Protein AF-A0A7T7HNM8-F1 (afdb_monomer_lite)

Foldseek 3Di:
DDPPPDVVVVVVVVVVVCCVQLVVLLVVCVVLVHHSVLSVLCVPPNSVVVSVVCVVVRDDPPPPDD

Secondary structure (DSSP, 8-state):
------HHHHHHHHHHHIIIIIHHHHHHHHHTT--GGGHHHHHSHHHHHHHHHHHHHSPPTT----

pLDDT: mean 71.76, std 9.36, range [46.22, 90.0]

Sequence (66 aa):
MGAHWGLWQLAIAALIWWLIFGWPVARILRRMGFSGFWVLLCFVPLGNIIGLWVLATTRWPGSEKG

Structure (mmC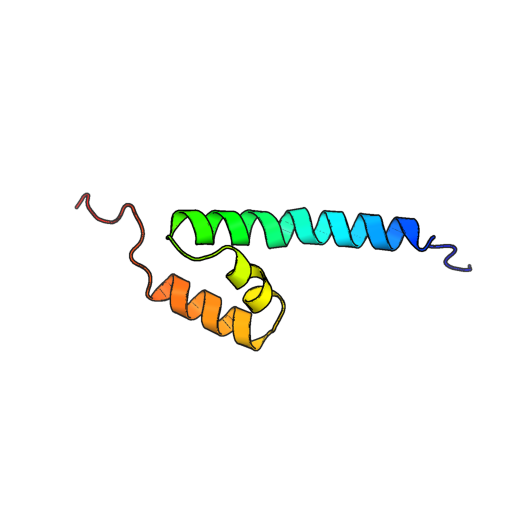IF, N/CA/C/O backbone):
data_AF-A0A7T7HNM8-F1
#
_entry.id   AF-A0A7T7HNM8-F1
#
loop_
_atom_site.group_PDB
_atom_site.id
_atom_site.type_symbol
_atom_site.label_atom_id
_atom_site.label_alt_id
_atom_site.label_comp_id
_atom_site.label_asym_id
_atom_site.label_entity_id
_atom_site.label_seq_id
_atom_site.pdbx_PDB_ins_code
_atom_site.Cartn_x
_atom_site.Cartn_y
_atom_site.Cartn_z
_atom_site.occupancy
_atom_site.B_iso_or_equiv
_atom_site.auth_seq_id
_atom_site.auth_comp_id
_atom_site.auth_asym_id
_atom_site.auth_atom_id
_atom_site.pdbx_PDB_model_num
ATOM 1 N N . MET A 1 1 ? 9.623 6.726 -33.614 1.00 46.22 1 MET A N 1
ATOM 2 C CA . MET A 1 1 ? 10.040 7.411 -32.370 1.00 46.22 1 MET A CA 1
ATOM 3 C C . MET A 1 1 ? 9.995 6.381 -31.253 1.00 46.22 1 MET A C 1
ATOM 5 O O . MET A 1 1 ? 8.942 6.147 -30.681 1.00 46.22 1 MET A O 1
ATOM 9 N N . GLY A 1 2 ? 11.089 5.636 -31.082 1.00 54.50 2 GLY A N 1
ATOM 10 C CA . GLY A 1 2 ? 11.142 4.502 -30.160 1.00 54.50 2 GLY A CA 1
ATOM 11 C C . GLY A 1 2 ? 11.205 4.993 -28.722 1.00 54.50 2 GLY A C 1
ATOM 12 O O . GLY A 1 2 ? 12.072 5.798 -28.380 1.00 54.50 2 GLY A O 1
ATOM 13 N N . ALA A 1 3 ? 10.277 4.525 -27.894 1.00 61.31 3 ALA A N 1
ATOM 14 C CA . ALA A 1 3 ? 10.317 4.736 -26.461 1.00 61.31 3 ALA A CA 1
ATOM 15 C C . ALA A 1 3 ? 11.547 4.014 -25.887 1.00 61.31 3 ALA A C 1
ATOM 17 O O . ALA A 1 3 ? 11.470 2.858 -25.487 1.00 61.31 3 ALA A O 1
ATOM 18 N N . HIS A 1 4 ? 12.688 4.700 -25.826 1.00 60.16 4 HIS A N 1
ATOM 19 C CA . HIS A 1 4 ? 13.858 4.278 -25.052 1.00 60.16 4 HIS A CA 1
ATOM 20 C C . HIS A 1 4 ? 13.620 4.524 -23.551 1.00 60.16 4 HIS A C 1
ATOM 22 O O . HIS A 1 4 ? 14.514 4.957 -22.831 1.00 60.16 4 HIS A O 1
ATOM 28 N N . TRP A 1 5 ? 12.390 4.296 -23.074 1.00 63.81 5 TRP A N 1
ATOM 29 C CA . TRP A 1 5 ? 12.068 4.380 -21.657 1.00 63.81 5 TRP A CA 1
ATOM 30 C C . TRP A 1 5 ? 12.901 3.315 -20.962 1.00 63.81 5 TRP A C 1
ATOM 32 O O . TRP A 1 5 ? 12.607 2.122 -21.036 1.00 63.81 5 TRP A O 1
ATOM 42 N N . GLY A 1 6 ? 14.002 3.746 -20.352 1.00 77.19 6 GLY A N 1
ATOM 43 C CA . GLY A 1 6 ? 14.865 2.849 -19.610 1.00 77.19 6 GLY A CA 1
ATOM 44 C C . GLY A 1 6 ? 14.028 2.179 -18.529 1.00 77.19 6 GLY A C 1
ATOM 45 O O . GLY A 1 6 ? 13.234 2.844 -17.861 1.00 77.19 6 GLY A O 1
ATOM 46 N N . LEU A 1 7 ? 14.222 0.877 -18.325 1.00 80.88 7 LEU A N 1
ATOM 47 C CA . LEU A 1 7 ? 13.562 0.125 -17.250 1.00 80.88 7 LEU A CA 1
ATOM 48 C C . LEU A 1 7 ? 13.695 0.843 -15.888 1.00 80.88 7 LEU A C 1
ATOM 50 O O . LEU A 1 7 ? 12.781 0.811 -15.069 1.00 80.88 7 LEU A O 1
ATOM 54 N N . TRP A 1 8 ? 14.785 1.591 -15.695 1.00 83.25 8 TRP A N 1
ATOM 55 C CA . TRP A 1 8 ? 15.019 2.465 -14.546 1.00 83.25 8 TRP A CA 1
ATOM 56 C C . TRP A 1 8 ? 14.025 3.626 -14.401 1.00 83.25 8 TRP A C 1
ATOM 58 O O . TRP A 1 8 ? 13.613 3.924 -13.286 1.00 83.25 8 TRP A O 1
ATOM 68 N N . GLN A 1 9 ? 13.596 4.268 -15.491 1.00 86.25 9 GLN A N 1
ATOM 69 C CA . GLN A 1 9 ? 12.583 5.331 -15.441 1.00 86.25 9 GLN A CA 1
ATOM 70 C C . GLN A 1 9 ? 11.219 4.771 -15.038 1.00 86.25 9 GLN A C 1
ATOM 72 O O . GLN A 1 9 ? 10.517 5.399 -14.251 1.00 86.25 9 GLN A O 1
ATOM 77 N N . LEU A 1 10 ? 10.865 3.575 -15.522 1.00 86.81 10 LEU A N 1
ATOM 78 C CA . LEU A 1 10 ? 9.649 2.878 -15.094 1.00 86.81 10 LEU A CA 1
ATOM 79 C C . LEU A 1 10 ? 9.718 2.505 -13.610 1.00 86.81 10 LEU A C 1
ATOM 81 O O . LEU A 1 10 ? 8.745 2.711 -12.891 1.00 86.81 10 LEU A O 1
ATOM 85 N N . ALA A 1 11 ? 10.872 2.031 -13.133 1.00 87.81 11 ALA A N 1
ATOM 86 C CA . ALA A 1 11 ? 11.085 1.742 -11.717 1.00 87.81 11 ALA A CA 1
ATOM 87 C C . ALA A 1 11 ? 10.955 3.004 -10.843 1.00 87.81 11 ALA A C 1
ATOM 89 O O . ALA A 1 11 ? 10.276 2.972 -9.819 1.00 87.81 11 ALA A O 1
ATOM 90 N N . ILE A 1 12 ? 11.543 4.130 -11.265 1.00 90.00 12 ILE A N 1
ATOM 91 C CA . ILE A 1 12 ? 11.427 5.419 -10.564 1.00 90.00 12 ILE A CA 1
ATOM 92 C C . ILE A 1 12 ? 9.979 5.919 -10.583 1.00 90.00 12 ILE A C 1
ATOM 94 O O . ILE A 1 12 ? 9.460 6.322 -9.545 1.00 90.00 12 ILE A O 1
ATOM 98 N N . ALA A 1 13 ? 9.301 5.863 -11.730 1.00 89.25 13 ALA A N 1
ATOM 99 C CA . ALA A 1 13 ? 7.904 6.269 -11.847 1.00 89.25 13 ALA A CA 1
ATOM 100 C C . ALA A 1 13 ? 6.993 5.417 -10.950 1.00 89.25 13 ALA A C 1
ATOM 102 O O . ALA A 1 13 ? 6.165 5.966 -10.224 1.00 89.25 13 ALA A O 1
ATOM 103 N N . ALA A 1 14 ? 7.185 4.095 -10.933 1.00 86.19 14 ALA A N 1
ATOM 104 C CA . ALA A 1 14 ? 6.455 3.183 -10.058 1.00 86.19 14 ALA A CA 1
ATOM 105 C C . ALA A 1 14 ? 6.731 3.463 -8.573 1.00 86.19 14 ALA A C 1
ATOM 107 O O . ALA A 1 14 ? 5.800 3.475 -7.770 1.00 86.19 14 ALA A O 1
ATOM 108 N N . LEU A 1 15 ? 7.986 3.746 -8.206 1.00 88.44 15 LEU A N 1
ATOM 109 C CA . LEU A 1 15 ? 8.366 4.103 -6.840 1.00 88.44 15 LEU A CA 1
ATOM 110 C C . LEU A 1 15 ? 7.703 5.410 -6.392 1.00 88.44 15 LEU A C 1
ATOM 112 O O . LEU A 1 15 ? 7.133 5.463 -5.306 1.00 88.44 15 LEU A O 1
ATOM 116 N N . ILE A 1 16 ? 7.745 6.451 -7.230 1.00 88.06 16 ILE A N 1
ATOM 117 C CA . ILE A 1 16 ? 7.103 7.744 -6.953 1.00 88.06 16 ILE A CA 1
ATOM 118 C C . ILE A 1 16 ? 5.592 7.559 -6.805 1.00 88.06 16 ILE A C 1
ATOM 120 O O . ILE A 1 16 ? 5.003 8.062 -5.850 1.00 88.06 16 ILE A O 1
ATOM 124 N N . TRP A 1 17 ? 4.968 6.796 -7.702 1.00 83.94 17 TRP A N 1
ATOM 125 C CA . TRP A 1 17 ? 3.541 6.495 -7.635 1.00 83.94 17 TRP A CA 1
ATOM 126 C C . TRP A 1 17 ? 3.186 5.764 -6.332 1.00 83.94 17 TRP A C 1
ATOM 128 O O . TRP A 1 17 ? 2.276 6.167 -5.609 1.00 83.94 17 TRP A O 1
ATOM 138 N N . TRP A 1 18 ? 3.965 4.750 -5.955 1.00 79.19 18 TRP A N 1
ATOM 139 C CA . TRP A 1 18 ? 3.779 4.032 -4.695 1.00 79.19 18 TRP A CA 1
ATOM 140 C C . TRP A 1 18 ? 3.992 4.926 -3.464 1.00 79.19 18 TRP A C 1
ATOM 142 O O . TRP A 1 18 ? 3.265 4.802 -2.479 1.00 79.19 18 TRP A O 1
ATOM 152 N N . LEU A 1 19 ? 4.933 5.869 -3.512 1.00 81.75 19 LEU A N 1
ATOM 153 C CA . LEU A 1 19 ? 5.171 6.813 -2.421 1.00 81.75 19 LEU A CA 1
ATOM 154 C C . LEU A 1 19 ? 4.024 7.827 -2.280 1.00 81.75 19 LEU A C 1
ATOM 156 O O . LEU A 1 19 ? 3.620 8.140 -1.165 1.00 81.75 19 LEU A O 1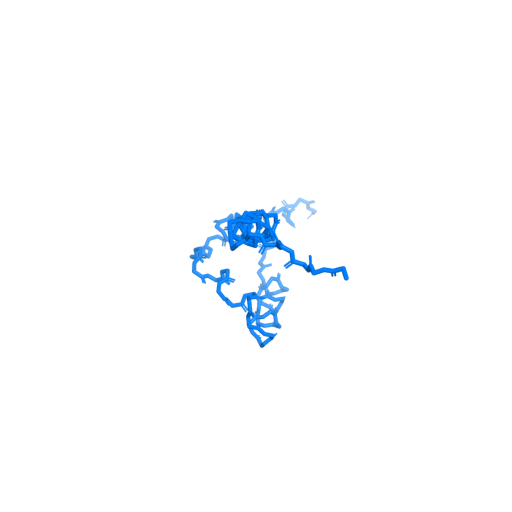
ATOM 160 N N . ILE A 1 20 ? 3.472 8.320 -3.391 1.00 80.94 20 ILE A N 1
ATOM 161 C CA . ILE A 1 20 ? 2.377 9.302 -3.383 1.00 80.94 20 ILE A CA 1
ATOM 162 C C . ILE A 1 20 ? 1.055 8.660 -2.961 1.00 80.94 20 ILE A C 1
ATOM 164 O O . ILE A 1 20 ? 0.301 9.279 -2.220 1.00 80.94 20 ILE A O 1
ATOM 168 N N . PHE A 1 21 ? 0.766 7.434 -3.399 1.00 71.81 21 PHE A N 1
ATOM 169 C CA . PHE A 1 21 ? -0.520 6.788 -3.123 1.00 71.81 21 PHE A CA 1
ATOM 170 C C . PHE A 1 21 ? -0.448 5.793 -1.960 1.0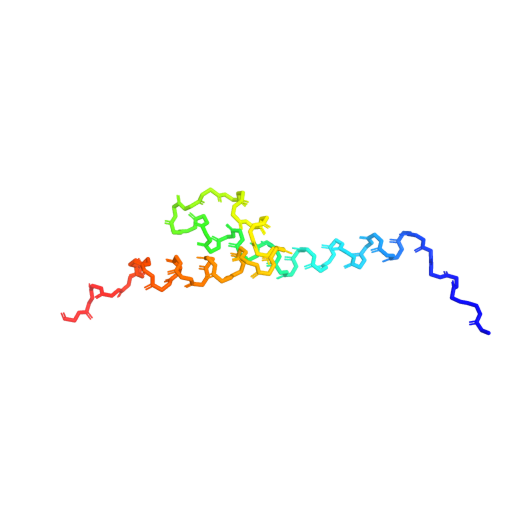0 71.81 21 PHE A C 1
ATOM 172 O O . PHE A 1 21 ? -1.271 5.835 -1.049 1.00 71.81 21 PHE A O 1
ATOM 179 N N . GLY A 1 22 ? 0.556 4.919 -1.938 1.00 70.88 22 GLY A N 1
ATOM 180 C CA . GLY A 1 22 ? 0.691 3.865 -0.930 1.00 70.88 22 GLY A CA 1
ATOM 181 C C . GLY A 1 22 ? 1.087 4.388 0.450 1.00 70.88 22 GLY A C 1
ATOM 182 O O . GLY A 1 22 ? 0.507 3.980 1.456 1.00 70.88 22 GLY A O 1
ATOM 183 N N . TRP A 1 23 ? 2.040 5.321 0.531 1.00 68.69 23 TRP A N 1
ATOM 184 C CA . TRP A 1 23 ? 2.534 5.830 1.817 1.00 68.69 23 TRP A CA 1
ATOM 185 C C . TRP A 1 23 ? 1.492 6.600 2.651 1.00 68.69 23 TRP A C 1
ATOM 187 O O . TRP A 1 23 ? 1.373 6.296 3.846 1.00 68.69 23 TRP A O 1
ATOM 197 N N . PRO A 1 24 ? 0.714 7.562 2.102 1.00 70.62 24 PRO A N 1
ATOM 198 C CA . PRO A 1 24 ? -0.314 8.242 2.887 1.00 70.62 24 PRO A CA 1
ATOM 199 C C . PRO A 1 24 ? -1.430 7.292 3.313 1.00 70.62 24 PRO A C 1
ATOM 201 O O . PRO A 1 24 ? -1.845 7.359 4.466 1.00 70.62 24 PRO A O 1
ATOM 204 N N . VAL A 1 25 ? -1.838 6.345 2.462 1.00 69.75 25 VAL A N 1
ATOM 205 C CA . VAL A 1 25 ? -2.800 5.295 2.834 1.00 69.75 25 VAL A CA 1
ATOM 206 C C . VAL A 1 25 ? -2.260 4.463 4.000 1.00 69.75 25 VAL A C 1
ATOM 208 O O . VAL A 1 25 ? -2.930 4.331 5.023 1.00 69.75 25 VAL A O 1
ATOM 211 N N . ALA A 1 26 ? -1.004 4.004 3.928 1.00 69.75 26 ALA A N 1
ATOM 212 C CA . ALA A 1 26 ? -0.348 3.290 5.028 1.00 69.75 26 ALA A CA 1
ATOM 213 C C . ALA A 1 26 ? -0.332 4.110 6.323 1.00 69.75 26 ALA A C 1
ATOM 215 O O . ALA A 1 26 ? -0.403 3.578 7.430 1.00 69.75 26 ALA A O 1
ATOM 216 N N . ARG A 1 27 ? -0.136 5.426 6.203 1.00 72.56 27 ARG A N 1
ATOM 217 C CA . ARG A 1 27 ? -0.051 6.340 7.342 1.00 72.56 27 ARG A CA 1
ATOM 218 C C . ARG A 1 27 ? -1.420 6.583 7.973 1.00 72.56 27 ARG A C 1
ATOM 220 O O . ARG A 1 27 ? -1.502 6.563 9.197 1.00 72.56 27 ARG A O 1
ATOM 227 N N . ILE A 1 28 ? -2.464 6.767 7.167 1.00 72.44 28 ILE A N 1
ATOM 228 C CA . ILE A 1 28 ? -3.852 6.909 7.628 1.00 72.44 28 ILE A CA 1
ATOM 229 C C . ILE A 1 28 ? -4.27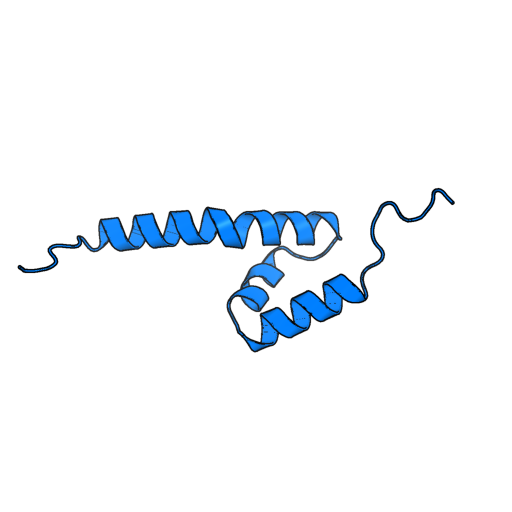7 5.634 8.357 1.00 72.44 28 ILE A C 1
ATOM 231 O O . ILE A 1 28 ? -4.747 5.705 9.488 1.00 72.44 28 ILE A O 1
ATOM 235 N N . LEU A 1 29 ? -4.003 4.463 7.780 1.00 71.88 29 LEU A N 1
ATOM 236 C CA . LEU A 1 29 ? -4.357 3.193 8.406 1.00 71.88 29 LEU A CA 1
ATOM 237 C C . LEU A 1 29 ? -3.602 2.930 9.705 1.00 71.88 29 LEU A C 1
ATOM 239 O O . LEU A 1 29 ? -4.228 2.559 10.694 1.00 71.88 29 LEU A O 1
ATOM 243 N N . ARG A 1 30 ? -2.300 3.232 9.758 1.00 71.25 30 ARG A N 1
ATOM 244 C CA . ARG A 1 30 ? -1.543 3.164 11.018 1.00 71.25 30 ARG A CA 1
ATOM 245 C C . ARG A 1 30 ? -2.088 4.111 12.084 1.00 71.25 30 ARG A C 1
ATOM 247 O O . ARG A 1 30 ? -2.104 3.739 13.251 1.00 71.25 30 ARG A O 1
ATOM 254 N N . ARG A 1 31 ? -2.557 5.311 11.715 1.00 69.88 31 ARG A N 1
ATOM 255 C CA . ARG A 1 31 ? -3.204 6.229 1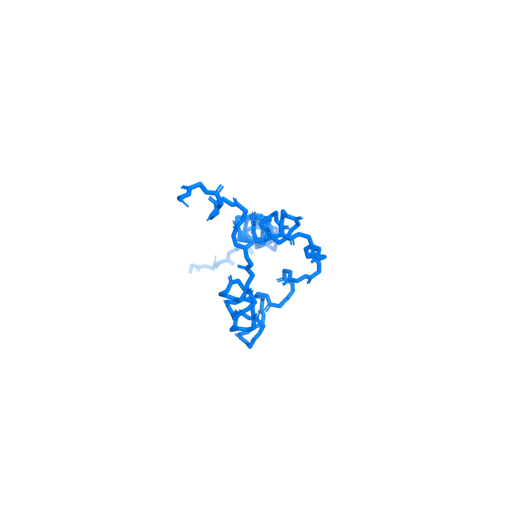2.673 1.00 69.88 31 ARG A CA 1
ATOM 256 C C . ARG A 1 31 ? -4.527 5.691 13.211 1.00 69.88 31 ARG A C 1
ATOM 258 O O . ARG A 1 31 ? -4.873 6.002 14.342 1.00 69.88 31 ARG A O 1
ATOM 265 N N . MET A 1 32 ? -5.235 4.893 12.422 1.00 67.81 32 MET A N 1
ATOM 266 C CA . MET A 1 32 ? -6.466 4.218 12.838 1.00 67.81 32 MET A CA 1
ATOM 267 C C . MET A 1 32 ? -6.203 2.907 13.605 1.00 67.81 32 MET A C 1
ATOM 269 O O . MET A 1 32 ? -7.152 2.246 14.007 1.00 67.81 32 MET A O 1
ATOM 273 N N . GLY A 1 33 ? -4.936 2.518 13.818 1.00 69.31 33 GLY A N 1
ATOM 274 C CA . GLY A 1 33 ? -4.559 1.270 14.497 1.00 69.31 33 GLY A CA 1
ATOM 275 C C . GLY A 1 33 ? -4.515 0.034 13.590 1.00 69.31 33 GLY A C 1
ATOM 276 O O . GLY A 1 33 ? -4.260 -1.069 14.069 1.00 69.31 33 GLY A O 1
ATOM 277 N N . PHE A 1 34 ? -4.719 0.195 12.280 1.00 68.38 34 PHE A N 1
ATOM 278 C CA . PHE A 1 34 ? -4.638 -0.898 11.314 1.00 68.38 34 PHE A CA 1
ATOM 279 C C . PHE A 1 34 ? -3.191 -1.173 10.880 1.00 68.38 34 PHE A C 1
ATOM 281 O O . PHE A 1 34 ? -2.364 -0.268 10.735 1.00 68.38 34 PHE A O 1
ATOM 288 N N . SER A 1 35 ? -2.887 -2.451 10.633 1.00 67.75 35 SER A N 1
ATOM 289 C CA . SER A 1 35 ? -1.580 -2.890 10.130 1.00 67.75 35 SER A CA 1
ATOM 290 C C . SER A 1 35 ? -1.294 -2.301 8.742 1.00 67.75 35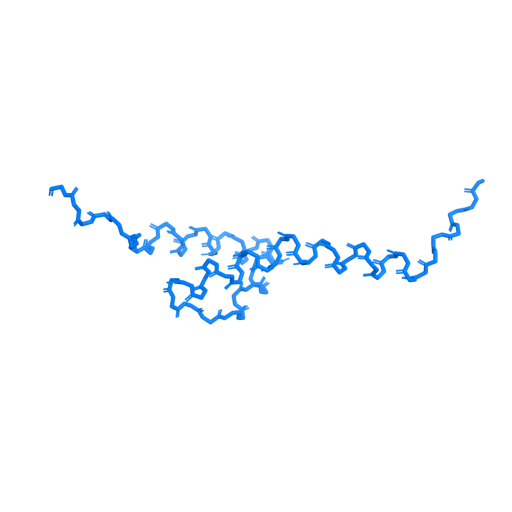 SER A C 1
ATOM 292 O O . SER A 1 35 ? -2.160 -2.302 7.868 1.00 67.75 35 SER A O 1
ATOM 294 N N . GLY A 1 36 ? -0.060 -1.837 8.501 1.00 65.25 36 GLY A N 1
ATOM 295 C CA . GLY A 1 36 ? 0.356 -1.233 7.222 1.00 65.25 36 GLY A CA 1
ATOM 296 C C . GLY A 1 36 ? 0.184 -2.142 5.993 1.00 65.25 36 GLY A C 1
ATOM 297 O O . GLY A 1 36 ? 0.170 -1.650 4.867 1.00 65.25 36 GLY A O 1
ATOM 298 N N . PHE A 1 37 ? -0.019 -3.446 6.207 1.00 66.62 37 PHE A N 1
ATOM 299 C CA . PHE A 1 37 ? -0.339 -4.439 5.176 1.00 66.62 37 PHE A CA 1
ATOM 300 C C . PHE A 1 37 ? -1.638 -4.163 4.412 1.00 66.62 37 PHE A C 1
ATOM 302 O O . PHE A 1 37 ? -1.795 -4.612 3.281 1.00 66.62 37 PHE A O 1
ATOM 309 N N . TRP A 1 38 ? -2.551 -3.381 4.980 1.00 66.00 38 TRP A N 1
ATOM 310 C CA . TRP A 1 38 ? -3.785 -2.994 4.302 1.00 66.00 38 TRP A CA 1
ATOM 311 C C . TRP A 1 38 ? -3.573 -2.146 3.034 1.00 66.00 38 TRP A C 1
ATOM 313 O O . TRP A 1 38 ? -4.474 -2.058 2.206 1.00 66.00 38 TRP A O 1
ATOM 323 N N . VAL A 1 39 ? -2.388 -1.565 2.820 1.00 66.81 39 VAL A N 1
ATOM 324 C CA . VAL A 1 39 ? -2.057 -0.910 1.540 1.00 66.81 39 VAL A CA 1
ATOM 325 C C . VAL A 1 39 ? -2.157 -1.877 0.360 1.00 66.81 39 VAL A C 1
ATOM 327 O O . VAL A 1 39 ? -2.545 -1.456 -0.728 1.00 66.81 39 VAL A O 1
ATOM 330 N N . LEU A 1 40 ? -1.868 -3.171 0.564 1.00 70.69 40 LEU A N 1
ATOM 331 C CA . LEU A 1 40 ? -2.052 -4.177 -0.486 1.00 70.69 40 LEU A CA 1
ATOM 332 C C . LEU A 1 40 ? -3.524 -4.313 -0.893 1.00 70.69 40 LEU A C 1
ATOM 334 O O . LEU A 1 40 ? -3.796 -4.554 -2.067 1.00 70.69 40 LEU A O 1
ATOM 338 N N . LEU A 1 41 ? -4.472 -4.111 0.032 1.00 69.62 41 LEU A N 1
ATOM 339 C CA . LEU A 1 41 ? -5.896 -4.123 -0.308 1.00 69.62 41 LEU A CA 1
ATOM 340 C C . LEU A 1 41 ? -6.242 -2.972 -1.260 1.00 69.62 41 LEU A C 1
ATOM 342 O O . LEU A 1 41 ? -6.993 -3.186 -2.200 1.00 69.62 41 LEU A O 1
ATOM 346 N N . CYS A 1 42 ? -5.652 -1.785 -1.105 1.00 65.44 42 CYS A N 1
ATOM 347 C CA . CYS A 1 42 ? -5.922 -0.660 -2.009 1.00 65.44 42 CYS A CA 1
ATOM 348 C C . CYS A 1 42 ? -5.439 -0.883 -3.451 1.00 65.44 42 CYS A C 1
ATOM 350 O O . CYS A 1 42 ? -5.968 -0.245 -4.360 1.00 65.44 42 CYS A O 1
ATOM 352 N N . PHE A 1 43 ? -4.471 -1.780 -3.666 1.00 65.00 43 PHE A N 1
ATOM 353 C CA . PHE A 1 43 ? -3.997 -2.170 -4.999 1.00 65.00 43 PHE A CA 1
ATOM 354 C C . PHE A 1 43 ? -4.934 -3.156 -5.713 1.00 65.00 43 PHE A C 1
ATOM 356 O O . PHE A 1 43 ? -4.859 -3.299 -6.932 1.00 65.00 43 PHE A O 1
ATOM 363 N N . VAL A 1 44 ? -5.831 -3.819 -4.979 1.00 76.88 44 VAL A N 1
ATOM 364 C CA . VAL A 1 44 ? -6.846 -4.717 -5.535 1.00 76.88 44 VAL A CA 1
ATOM 365 C C . VAL A 1 44 ? -8.170 -3.948 -5.613 1.00 76.88 44 VAL A C 1
ATOM 367 O O . VAL A 1 44 ? -8.597 -3.405 -4.596 1.00 76.88 44 VAL A O 1
ATOM 370 N N . PRO A 1 45 ? -8.882 -3.920 -6.757 1.00 67.12 45 PRO A N 1
ATOM 371 C CA . PRO A 1 45 ? -10.147 -3.184 -6.886 1.00 67.12 45 PRO A CA 1
ATOM 372 C C . PRO A 1 45 ? -11.146 -3.510 -5.766 1.00 67.12 45 PRO A C 1
ATOM 374 O O . PRO A 1 45 ? -11.764 -2.624 -5.182 1.00 67.12 45 PRO A O 1
ATOM 377 N N . LEU A 1 46 ? -11.235 -4.791 -5.403 1.00 67.94 46 LEU A N 1
ATOM 378 C CA . LEU A 1 46 ? -12.075 -5.273 -4.307 1.00 67.94 46 LEU A CA 1
ATOM 379 C C . LEU A 1 46 ? -11.571 -4.824 -2.931 1.00 67.94 46 LEU A C 1
ATOM 381 O O . LEU A 1 46 ? -12.367 -4.454 -2.073 1.00 67.94 46 LEU A O 1
ATOM 385 N N . GLY A 1 47 ? -10.257 -4.814 -2.712 1.00 67.81 47 GLY A N 1
ATOM 386 C CA . GLY A 1 47 ? -9.693 -4.347 -1.451 1.00 67.81 47 GLY A CA 1
ATOM 387 C C . GLY A 1 47 ? -9.833 -2.832 -1.266 1.00 67.81 47 GLY A C 1
ATOM 388 O O . GLY A 1 47 ? -9.931 -2.379 -0.130 1.00 67.81 47 GLY A O 1
ATOM 389 N N . ASN A 1 48 ? -9.942 -2.054 -2.349 1.00 74.00 48 ASN A N 1
ATOM 390 C CA . ASN A 1 48 ? -10.290 -0.634 -2.284 1.00 74.00 48 ASN A CA 1
ATOM 391 C C . ASN A 1 48 ? -11.707 -0.429 -1.718 1.00 74.00 48 ASN A C 1
ATOM 393 O O . ASN A 1 48 ? -11.880 0.355 -0.788 1.00 74.00 48 ASN A O 1
ATOM 397 N N . ILE A 1 49 ? -12.690 -1.208 -2.192 1.00 75.69 49 ILE A N 1
ATOM 398 C CA . ILE A 1 49 ? -14.064 -1.188 -1.660 1.00 75.69 49 ILE A CA 1
ATOM 399 C C . ILE A 1 49 ? -14.075 -1.580 -0.178 1.00 75.69 49 ILE A C 1
ATOM 401 O O . ILE A 1 49 ? -14.687 -0.887 0.630 1.00 75.69 49 ILE A O 1
ATOM 405 N N . ILE A 1 50 ? -13.357 -2.644 0.199 1.00 73.06 50 ILE A N 1
ATOM 406 C CA . ILE A 1 50 ? -13.234 -3.060 1.605 1.00 73.06 50 ILE A CA 1
ATOM 407 C C . ILE A 1 50 ? -12.563 -1.956 2.438 1.00 73.06 50 ILE A C 1
ATOM 409 O O . ILE A 1 50 ? -13.011 -1.668 3.542 1.00 73.06 50 ILE A O 1
ATOM 413 N N . GLY A 1 51 ? -11.528 -1.293 1.914 1.00 73.12 51 GLY A N 1
ATOM 414 C CA . GLY A 1 51 ? -10.851 -0.179 2.580 1.00 73.12 51 GLY A CA 1
ATOM 415 C C . GLY A 1 51 ? -11.768 1.022 2.814 1.00 73.12 51 GLY A C 1
ATOM 416 O O . GLY A 1 51 ? -11.786 1.568 3.916 1.00 73.12 51 GLY A O 1
ATOM 417 N N . LEU A 1 52 ? -12.573 1.397 1.813 1.00 76.38 52 LEU A N 1
ATOM 418 C CA . LEU A 1 52 ? -13.600 2.436 1.942 1.00 76.38 52 LEU A CA 1
ATOM 419 C C . LEU A 1 52 ? -14.679 2.042 2.954 1.00 76.38 52 LEU A C 1
ATOM 421 O O . LEU A 1 52 ? -15.100 2.874 3.755 1.00 76.38 52 LEU A O 1
ATOM 425 N N . TRP A 1 53 ? -15.089 0.774 2.962 1.00 75.81 53 TRP A N 1
ATOM 426 C CA . TRP A 1 53 ? -16.069 0.252 3.911 1.00 75.81 53 TRP A CA 1
ATOM 427 C C . TRP A 1 53 ? -15.545 0.307 5.350 1.00 75.81 53 TRP A C 1
ATOM 429 O O . TRP A 1 53 ? -16.218 0.823 6.237 1.00 75.81 53 TRP A O 1
ATOM 439 N N . VAL A 1 54 ? -14.297 -0.115 5.565 1.00 73.81 54 VAL A N 1
ATOM 440 C CA . VAL A 1 54 ? -13.630 -0.043 6.871 1.00 73.81 54 VAL A CA 1
ATOM 441 C C . VAL A 1 54 ? -13.442 1.399 7.333 1.00 73.81 54 VAL A C 1
ATOM 443 O O . VAL A 1 54 ? -13.675 1.690 8.506 1.00 73.81 54 VAL A O 1
ATOM 446 N N . LEU A 1 55 ? -13.065 2.314 6.435 1.00 75.12 55 LEU A N 1
ATOM 447 C CA . LEU A 1 55 ? -12.978 3.753 6.714 1.00 75.12 55 LEU A CA 1
ATOM 448 C C . LEU A 1 55 ? -14.334 4.348 7.114 1.00 75.12 55 LEU A C 1
ATOM 450 O O . LEU A 1 55 ? -14.384 5.180 8.017 1.00 75.12 55 LEU A O 1
ATOM 454 N N . ALA A 1 56 ? -15.420 3.912 6.472 1.00 78.62 56 ALA A N 1
ATOM 455 C CA . ALA A 1 56 ? -16.777 4.341 6.797 1.00 78.62 56 ALA A CA 1
ATOM 456 C C . ALA A 1 56 ? -17.249 3.808 8.161 1.00 78.62 56 ALA A C 1
ATOM 458 O O . ALA A 1 56 ? -17.957 4.509 8.879 1.00 78.62 56 ALA A O 1
ATOM 459 N N . THR A 1 57 ? -16.843 2.593 8.544 1.00 75.62 57 THR A N 1
ATOM 460 C CA . THR A 1 57 ? -17.189 2.000 9.850 1.00 75.62 57 THR A CA 1
ATOM 461 C C . THR A 1 57 ? -16.245 2.399 10.986 1.00 75.62 57 THR A C 1
ATOM 463 O O . THR A 1 57 ? -16.577 2.224 12.157 1.00 75.62 57 THR A O 1
ATOM 466 N N . THR A 1 58 ? -15.050 2.904 10.670 1.00 74.19 58 THR A N 1
ATOM 467 C CA . THR A 1 58 ? -14.050 3.285 11.673 1.00 74.19 58 THR A CA 1
ATOM 468 C C . THR A 1 58 ? -14.445 4.596 12.338 1.00 74.19 58 THR A C 1
ATOM 470 O O . THR A 1 58 ? -14.725 5.594 11.677 1.00 74.19 58 THR A O 1
ATOM 473 N N . ARG A 1 59 ? -14.421 4.617 13.674 1.00 68.38 59 ARG A N 1
ATOM 474 C CA . ARG A 1 59 ? -14.699 5.823 14.456 1.00 68.38 59 ARG A CA 1
ATOM 475 C C . ARG A 1 59 ? -13.585 6.846 14.239 1.00 68.38 59 ARG A C 1
ATOM 477 O O . ARG A 1 59 ? -12.425 6.593 14.561 1.00 68.38 59 ARG A O 1
ATOM 484 N N . TRP A 1 60 ? -13.944 8.009 13.705 1.00 70.12 60 TRP A N 1
ATOM 485 C CA . TRP A 1 60 ? -12.985 9.076 13.443 1.00 70.12 60 TRP A CA 1
ATOM 486 C C . TRP A 1 60 ? -12.475 9.676 14.766 1.00 70.12 60 TRP A C 1
ATOM 488 O O . TRP A 1 60 ? -13.292 10.097 15.597 1.00 70.12 60 TRP A O 1
ATOM 498 N N . PRO A 1 61 ? -11.146 9.740 14.984 1.00 62.09 61 PRO A N 1
ATOM 499 C CA . PRO A 1 61 ? -10.564 10.341 16.179 1.00 62.09 61 PRO A CA 1
ATOM 500 C C . PRO A 1 61 ? -10.750 11.863 16.110 1.00 62.09 61 PRO A C 1
ATOM 502 O O . PRO A 1 61 ? -9.955 12.577 15.507 1.00 62.09 61 PRO A O 1
ATOM 505 N N . GLY A 1 62 ? -11.853 12.352 16.674 1.00 63.62 62 GLY A N 1
ATOM 506 C CA . GLY A 1 62 ? -12.222 13.770 16.638 1.00 63.62 62 GLY A CA 1
ATOM 507 C C . GLY A 1 62 ? -13.715 14.052 16.788 1.00 63.62 62 GLY A C 1
ATOM 508 O O . GLY A 1 62 ? -14.077 15.188 17.063 1.00 63.62 62 GLY A O 1
ATOM 509 N N . SER A 1 63 ? -14.581 13.038 16.678 1.00 59.03 63 SER A N 1
ATOM 510 C CA . SER A 1 63 ? -16.038 13.222 16.797 1.00 59.03 63 SER A CA 1
ATOM 511 C C . SER A 1 63 ? -16.550 13.408 18.239 1.00 59.03 63 SER A C 1
ATOM 513 O O . SER A 1 63 ? -17.756 13.400 18.456 1.00 59.03 63 SER A O 1
ATOM 515 N N . GLU A 1 64 ? -15.667 13.553 19.231 1.00 60.66 64 GLU A N 1
ATOM 516 C CA . GLU A 1 64 ? -16.021 13.682 20.655 1.00 60.66 64 GLU A CA 1
ATOM 517 C C . GLU A 1 64 ? -15.767 15.106 21.173 1.00 60.66 64 GLU A C 1
ATOM 519 O O . GLU A 1 64 ? -15.059 15.318 22.154 1.00 60.66 64 GLU A O 1
ATOM 524 N N . LYS A 1 65 ? -16.300 16.103 20.461 1.00 53.81 65 LYS A N 1
ATOM 525 C CA . LYS A 1 65 ? -16.472 17.476 20.960 1.00 53.81 65 LYS A CA 1
ATOM 526 C C . LYS A 1 65 ? -17.765 18.053 20.381 1.00 53.81 65 LYS A C 1
ATOM 528 O O . LYS A 1 65 ? -17.723 18.837 19.436 1.00 53.81 65 LYS A O 1
ATOM 533 N N . GLY A 1 66 ? -18.893 17.600 20.914 1.00 49.06 66 GLY A N 1
ATOM 534 C CA . GLY A 1 66 ? -20.234 18.116 20.644 1.00 49.06 66 GLY A CA 1
ATOM 535 C C . GLY A 1 66 ? -21.108 17.844 21.847 1.00 49.06 66 GLY A C 1
ATOM 536 O O . GLY A 1 66 ? -21.274 16.642 22.141 1.00 49.06 66 GLY A O 1
#

Radius of gyration: 16.55 Å; chains: 1; bounding box: 35×23×53 Å

Organism: NCBI:txid2583532